Protein AF-A0A2V7H6Z6-F1 (afdb_monomer_lite)

pLDDT: mean 80.1, std 20.91, range [38.94, 98.31]

Secondary structure (DSSP, 8-state):
--------SSSSSSS-------------------TTT-SS--EEEEEEE-SS-EEEEEEE--TTSTTHHHHHHHHHHHHHHHH-

Sequence (84 aa):
MQEGSPSSIVFSEQLAHSHELLLVHLAVAARTDVGRIRKGNEDSLHASANAYRGLFIVADGMGGHAAGEVASEMAVEMVSHELS

Foldseek 3Di:
DDDDDDPDPDDPPDPPPDPVQPFDDDDDDDDDDCDDPDPDALWDWDWDDDRRDIDTDIFGQDPDDPCSNVVNVVVCVVVVVVVD

Radius of gyration: 24.64 Å; chains: 1; bounding box: 67×48×51 Å

Structure (mmCIF, N/CA/C/O backbone):
data_AF-A0A2V7H6Z6-F1
#
_entry.id   AF-A0A2V7H6Z6-F1
#
loop_
_atom_site.group_PDB
_atom_site.id
_atom_site.type_symbol
_atom_site.label_atom_id
_atom_site.label_alt_id
_atom_site.label_comp_id
_atom_site.label_asym_id
_atom_site.label_entity_id
_atom_site.label_seq_id
_atom_site.pdbx_PDB_ins_code
_atom_site.Cartn_x
_atom_site.Cartn_y
_atom_site.Cartn_z
_atom_site.occupancy
_atom_site.B_iso_or_equiv
_atom_site.auth_seq_id
_atom_site.auth_comp_id
_atom_site.auth_asym_id
_atom_site.auth_atom_id
_atom_site.pdbx_PDB_model_num
ATOM 1 N N . MET A 1 1 ? 51.894 -35.782 -35.837 1.00 41.91 1 MET A N 1
ATOM 2 C CA . MET A 1 1 ? 50.718 -35.040 -36.326 1.00 41.91 1 MET A CA 1
ATOM 3 C C . MET A 1 1 ? 49.829 -34.82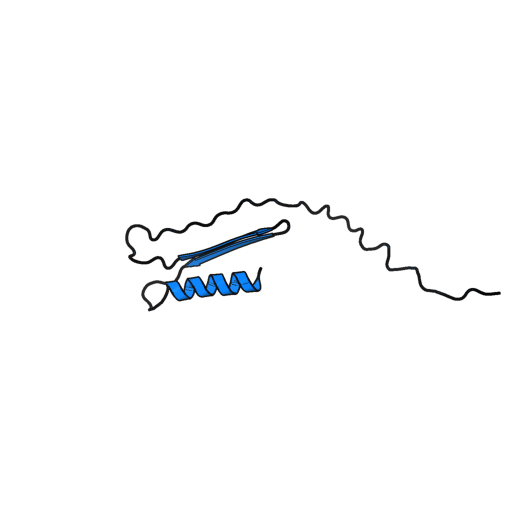5 -35.117 1.00 41.91 1 MET A C 1
ATOM 5 O O . MET A 1 1 ? 49.286 -35.794 -34.606 1.00 41.91 1 MET A O 1
ATOM 9 N N . GLN A 1 2 ? 49.855 -33.617 -34.554 1.00 41.78 2 GLN A N 1
ATOM 10 C CA . GLN A 1 2 ? 48.890 -33.191 -33.541 1.00 41.78 2 GLN A CA 1
ATOM 11 C C . GLN A 1 2 ? 47.589 -32.797 -34.241 1.00 41.78 2 GLN A C 1
ATOM 13 O O . GLN A 1 2 ? 47.643 -32.359 -35.388 1.00 41.78 2 GLN A O 1
ATOM 18 N N . GLU A 1 3 ? 46.481 -32.994 -33.526 1.00 39.94 3 GLU A N 1
ATOM 19 C CA . GLU A 1 3 ? 45.291 -32.130 -33.407 1.00 39.94 3 GLU A CA 1
ATOM 20 C C . GLU A 1 3 ? 44.076 -33.034 -33.161 1.00 39.94 3 GLU A C 1
ATOM 22 O O . GLU A 1 3 ? 43.426 -33.541 -34.073 1.00 39.94 3 GLU A O 1
ATOM 27 N N . GLY A 1 4 ? 43.818 -33.279 -31.878 1.00 44.06 4 GLY A N 1
ATOM 28 C CA . GLY A 1 4 ? 42.527 -33.724 -31.390 1.00 44.06 4 GLY A CA 1
ATOM 29 C C . GLY A 1 4 ? 41.970 -32.635 -30.483 1.00 44.06 4 GLY A C 1
ATOM 30 O O . GLY A 1 4 ? 42.552 -32.375 -29.436 1.00 44.06 4 GLY A O 1
ATOM 31 N N . SER A 1 5 ? 40.845 -32.033 -30.866 1.00 47.41 5 SER A N 1
ATOM 32 C CA . SER A 1 5 ? 39.789 -31.606 -29.939 1.00 47.41 5 SER A CA 1
ATOM 33 C C . SER A 1 5 ? 38.484 -31.351 -30.717 1.00 47.41 5 SER A C 1
ATOM 35 O O . SER A 1 5 ? 38.496 -30.603 -31.694 1.00 47.41 5 SER A O 1
ATOM 37 N N . PRO A 1 6 ? 37.348 -31.965 -30.338 1.00 49.75 6 PRO A N 1
ATOM 38 C CA . PRO A 1 6 ? 36.030 -31.578 -30.816 1.00 49.75 6 PRO A CA 1
ATOM 39 C C . PRO A 1 6 ? 35.344 -30.755 -29.719 1.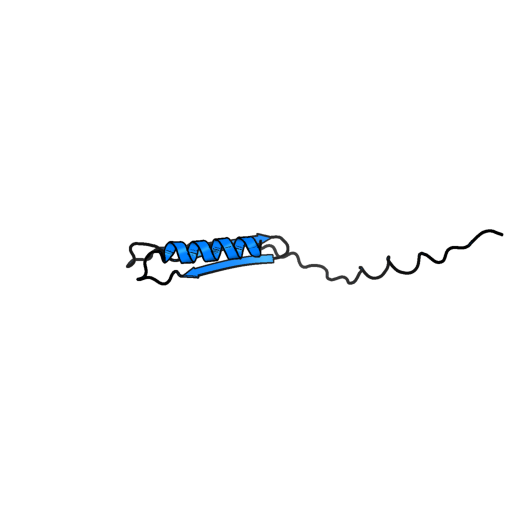00 49.75 6 PRO A C 1
ATOM 41 O O . PRO A 1 6 ? 34.582 -31.300 -28.925 1.00 49.75 6 PRO A O 1
ATOM 44 N N . SER A 1 7 ? 35.642 -29.459 -29.603 1.00 47.59 7 SER A N 1
ATOM 45 C CA . SER A 1 7 ? 35.035 -28.657 -28.526 1.00 47.59 7 SER A CA 1
ATOM 46 C C . SER A 1 7 ? 35.009 -27.150 -28.789 1.00 47.59 7 SER A C 1
ATOM 48 O O . SER A 1 7 ? 35.562 -26.374 -28.016 1.00 47.59 7 SER A O 1
ATOM 50 N N . SER A 1 8 ? 34.337 -26.710 -29.857 1.00 41.66 8 SER A N 1
ATOM 51 C CA . SER A 1 8 ? 34.029 -25.271 -30.023 1.00 41.66 8 SER A CA 1
ATOM 52 C C . SER A 1 8 ? 32.775 -24.923 -30.839 1.00 41.66 8 SER A C 1
ATOM 54 O O . SER A 1 8 ? 32.394 -23.759 -30.891 1.00 41.66 8 SER A O 1
ATOM 56 N N . ILE A 1 9 ? 32.071 -25.906 -31.402 1.00 46.81 9 ILE A N 1
ATOM 57 C CA . ILE A 1 9 ? 30.736 -25.743 -32.003 1.00 46.81 9 ILE A CA 1
ATOM 58 C C . ILE A 1 9 ? 29.796 -26.408 -30.991 1.00 46.81 9 ILE A C 1
ATOM 60 O O . ILE A 1 9 ? 29.817 -27.625 -30.880 1.00 46.81 9 ILE A O 1
ATOM 64 N N . VAL A 1 10 ? 29.156 -25.738 -30.031 1.00 44.66 10 VAL A N 1
ATOM 65 C CA . VAL A 1 10 ? 27.991 -24.853 -30.162 1.00 44.66 10 VAL A CA 1
ATOM 66 C C . VAL A 1 10 ? 27.759 -24.191 -28.793 1.00 44.66 10 VAL A C 1
ATOM 68 O O . VAL A 1 10 ? 27.120 -24.785 -27.937 1.00 44.66 10 VAL A O 1
ATOM 71 N N . PHE A 1 11 ? 28.268 -22.988 -28.533 1.00 38.94 11 PHE A N 1
ATOM 72 C CA . PHE A 1 11 ? 27.770 -22.174 -27.403 1.00 38.94 11 PHE A CA 1
ATOM 73 C C . PHE A 1 11 ? 27.927 -20.667 -27.642 1.00 38.94 11 PHE A C 1
ATOM 75 O O . PHE A 1 11 ? 27.936 -19.873 -26.706 1.00 38.94 11 PHE A O 1
ATOM 82 N N . SER A 1 12 ? 28.059 -20.264 -28.909 1.00 47.06 12 SER A N 1
ATOM 83 C CA . SER A 1 12 ? 28.387 -18.880 -29.271 1.00 47.06 12 SER A CA 1
ATOM 84 C C . SER A 1 12 ? 27.394 -18.234 -30.242 1.00 47.06 12 SER A C 1
ATOM 86 O O . SER A 1 12 ? 27.500 -17.038 -30.469 1.00 47.06 12 SER A O 1
ATOM 88 N N . GLU A 1 13 ? 26.403 -18.966 -30.772 1.00 49.06 13 GLU A N 1
ATOM 89 C CA . GLU A 1 13 ? 25.509 -18.440 -31.826 1.00 49.06 13 GLU A CA 1
ATOM 90 C C . GLU A 1 13 ? 24.007 -18.375 -31.474 1.00 49.06 13 GLU A C 1
ATOM 92 O O . GLU A 1 13 ? 23.233 -17.877 -32.283 1.00 49.06 13 GLU A O 1
ATOM 97 N N . GLN A 1 14 ? 23.548 -18.786 -30.279 1.00 48.28 14 GLN A N 1
ATOM 98 C CA . GLN A 1 14 ? 22.095 -18.801 -29.978 1.00 48.28 14 GLN A CA 1
ATOM 99 C C . GLN A 1 14 ? 21.561 -17.588 -29.174 1.00 48.28 14 GLN A C 1
ATOM 101 O O . GLN A 1 14 ? 20.348 -17.395 -29.104 1.00 48.28 14 GLN A O 1
ATOM 106 N N . LEU A 1 15 ? 22.399 -16.722 -28.591 1.00 50.25 15 LEU A N 1
ATOM 107 C CA . LEU A 1 15 ? 21.924 -15.584 -27.769 1.00 50.25 15 LEU A CA 1
ATOM 108 C C . LEU A 1 15 ? 21.796 -14.255 -28.538 1.00 50.25 15 LEU A C 1
ATOM 110 O O . LEU A 1 15 ? 21.819 -13.184 -27.943 1.00 50.25 15 LEU A O 1
ATOM 114 N N . ALA A 1 16 ? 21.617 -14.325 -29.858 1.00 44.12 16 ALA A N 1
ATOM 115 C CA . ALA A 1 16 ? 21.233 -13.197 -30.709 1.00 44.12 16 ALA A CA 1
ATOM 116 C C . ALA A 1 16 ? 19.769 -13.312 -31.182 1.00 44.12 16 ALA A C 1
ATOM 118 O O . ALA A 1 16 ? 19.433 -12.928 -32.300 1.00 44.12 16 ALA A O 1
ATOM 119 N N . HIS A 1 17 ? 18.877 -13.850 -30.340 1.00 41.19 17 HIS A N 1
ATOM 120 C CA . HIS A 1 17 ? 17.437 -13.647 -30.521 1.00 41.19 17 HIS A CA 1
ATOM 121 C C . HIS A 1 17 ? 17.096 -12.237 -30.036 1.00 41.19 17 HIS A C 1
ATOM 123 O O . HIS A 1 17 ? 16.706 -12.006 -28.893 1.00 41.19 17 HIS A O 1
ATOM 129 N N . SER A 1 18 ? 17.355 -11.294 -30.936 1.00 46.22 18 SER A N 1
ATOM 130 C CA . SER A 1 18 ? 17.182 -9.856 -30.810 1.00 46.22 18 SER A CA 1
ATOM 131 C C . SER A 1 18 ? 15.726 -9.490 -30.532 1.00 46.22 18 SER A C 1
ATOM 133 O O . SER A 1 18 ? 14.953 -9.207 -31.442 1.00 46.22 18 SER A O 1
ATOM 135 N N . HIS A 1 19 ? 15.354 -9.451 -29.258 1.00 53.88 19 HIS A N 1
ATOM 136 C CA . HIS A 1 19 ? 14.350 -8.503 -28.809 1.00 53.88 19 HIS A CA 1
ATOM 137 C C . HIS A 1 19 ? 15.115 -7.242 -28.428 1.00 53.88 19 HIS A C 1
ATOM 139 O O . HIS A 1 19 ? 15.796 -7.206 -27.406 1.00 53.88 19 HIS A O 1
ATOM 145 N N . GLU A 1 20 ? 15.057 -6.227 -29.285 1.00 59.66 20 GLU A N 1
ATOM 146 C CA . GLU A 1 20 ? 15.412 -4.865 -28.904 1.00 59.66 20 GLU A CA 1
ATOM 147 C C . GLU A 1 20 ? 14.470 -4.492 -27.753 1.00 59.66 20 GLU A C 1
ATOM 149 O O . GLU A 1 20 ? 13.288 -4.217 -27.957 1.00 59.66 20 GLU A O 1
ATOM 154 N N . LEU A 1 21 ? 14.945 -4.671 -26.516 1.00 63.16 21 LEU A N 1
ATOM 155 C CA . LEU A 1 21 ? 14.132 -4.459 -25.329 1.00 63.16 21 LEU A CA 1
ATOM 156 C C . LEU A 1 21 ? 13.762 -2.984 -25.294 1.00 63.16 21 LEU A C 1
ATOM 158 O O . LEU A 1 21 ? 14.608 -2.121 -25.058 1.00 63.16 21 LEU A O 1
ATOM 162 N N . LEU A 1 22 ? 12.486 -2.703 -25.542 1.00 69.00 22 LEU A N 1
ATOM 163 C CA . LEU A 1 22 ? 11.935 -1.376 -25.367 1.00 69.00 22 LEU A CA 1
ATOM 164 C C . LEU A 1 22 ? 11.996 -1.052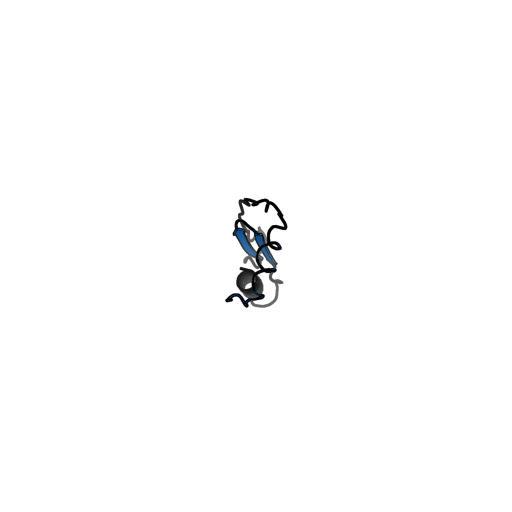 -23.870 1.00 69.00 22 LEU A C 1
ATOM 166 O O . LEU A 1 22 ? 11.161 -1.500 -23.087 1.00 69.00 22 LEU A O 1
ATOM 170 N N . LEU A 1 23 ? 13.027 -0.315 -23.467 1.00 74.56 23 LEU A N 1
ATOM 171 C CA . LEU A 1 23 ? 13.142 0.249 -22.130 1.00 74.56 23 LEU A CA 1
ATOM 172 C C . LEU A 1 23 ? 11.985 1.225 -21.920 1.00 74.56 23 LEU A C 1
ATOM 174 O O . LEU A 1 23 ? 11.894 2.254 -22.593 1.00 74.56 23 LEU A O 1
ATOM 178 N N . VAL A 1 24 ? 11.089 0.896 -20.992 1.00 79.69 24 VAL A N 1
ATOM 179 C CA . VAL A 1 24 ? 9.952 1.750 -20.648 1.00 79.69 24 VAL A CA 1
ATOM 180 C C . VAL A 1 24 ? 10.332 2.581 -19.432 1.00 79.69 24 VAL A C 1
ATOM 182 O O . VAL A 1 24 ? 10.600 2.049 -18.358 1.00 79.69 24 VAL A O 1
ATOM 185 N N . HIS A 1 25 ? 10.331 3.904 -19.589 1.00 87.56 25 HIS A N 1
ATOM 186 C CA . HIS A 1 25 ? 10.469 4.817 -18.460 1.00 87.56 25 HIS A CA 1
ATOM 187 C C . HIS A 1 25 ? 9.078 5.135 -17.903 1.00 87.56 25 HIS A C 1
ATOM 189 O O . HIS A 1 25 ? 8.300 5.856 -18.526 1.00 87.56 25 HIS A O 1
ATOM 195 N N . LEU A 1 26 ? 8.766 4.597 -16.723 1.00 92.19 26 LEU A N 1
ATOM 196 C CA . LEU A 1 26 ? 7.537 4.906 -15.992 1.00 92.19 26 LEU A CA 1
ATOM 197 C C . LEU A 1 26 ? 7.829 5.922 -14.885 1.00 92.19 26 LEU A C 1
ATOM 199 O O . LEU A 1 26 ? 8.571 5.633 -13.949 1.00 92.19 26 LEU A O 1
ATOM 203 N N . ALA A 1 27 ? 7.213 7.101 -14.974 1.00 94.44 27 ALA A N 1
ATOM 204 C CA . ALA A 1 27 ? 7.120 8.026 -13.850 1.00 94.44 27 ALA A CA 1
ATOM 205 C C . ALA A 1 27 ? 5.904 7.633 -13.002 1.00 94.44 27 ALA A C 1
ATOM 207 O O . ALA A 1 27 ? 4.781 7.608 -13.507 1.00 94.44 27 ALA A O 1
ATOM 208 N N . VAL A 1 28 ? 6.129 7.297 -11.732 1.00 95.25 28 VAL A N 1
ATOM 209 C CA . VAL A 1 28 ? 5.104 6.712 -10.858 1.00 95.25 28 VAL A CA 1
ATOM 210 C C . VAL A 1 28 ? 4.946 7.514 -9.573 1.00 95.25 28 VAL A C 1
ATOM 212 O O . VAL A 1 28 ? 5.907 8.083 -9.060 1.00 95.25 28 VAL A O 1
ATOM 215 N N . ALA A 1 29 ? 3.722 7.558 -9.053 1.00 96.12 29 ALA A N 1
ATOM 216 C CA . ALA A 1 29 ? 3.394 8.162 -7.769 1.00 96.12 29 ALA A CA 1
ATOM 217 C C . ALA A 1 29 ? 2.205 7.421 -7.147 1.00 96.12 29 ALA A C 1
ATOM 219 O O . ALA A 1 29 ? 1.326 6.945 -7.864 1.00 96.12 29 ALA A O 1
ATOM 220 N N . ALA A 1 30 ? 2.166 7.359 -5.818 1.00 96.50 30 ALA A N 1
ATOM 221 C CA . ALA A 1 30 ? 1.055 6.808 -5.052 1.00 96.50 30 ALA A CA 1
ATOM 222 C C . ALA A 1 30 ? 0.568 7.850 -4.040 1.00 96.50 30 ALA A C 1
ATOM 224 O O . ALA A 1 30 ? 1.367 8.569 -3.438 1.00 96.50 30 ALA A O 1
ATOM 225 N N . ARG A 1 31 ? -0.751 7.952 -3.871 1.00 97.81 31 ARG A N 1
ATOM 226 C CA . ARG A 1 31 ? -1.384 8.846 -2.899 1.00 97.81 31 ARG A CA 1
ATOM 227 C C . ARG A 1 31 ? -2.707 8.243 -2.448 1.00 97.81 31 ARG A C 1
ATOM 229 O O . ARG A 1 31 ? -3.495 7.828 -3.290 1.00 97.81 31 ARG A O 1
ATOM 236 N N . THR A 1 32 ? -2.949 8.253 -1.143 1.00 97.50 32 THR A N 1
ATOM 237 C CA . THR A 1 32 ? -4.219 7.849 -0.527 1.00 97.50 32 THR A CA 1
ATOM 238 C C . THR A 1 32 ? -4.781 8.990 0.329 1.00 97.50 32 THR A C 1
ATOM 240 O O . THR A 1 32 ? -4.054 9.928 0.671 1.00 97.50 32 THR A O 1
ATOM 243 N N . ASP A 1 33 ? -6.077 8.940 0.628 1.00 97.00 33 ASP A N 1
ATOM 244 C CA . ASP A 1 33 ? -6.803 9.914 1.442 1.00 97.00 33 ASP A CA 1
ATOM 245 C C . ASP A 1 33 ? -7.863 9.189 2.281 1.00 97.00 33 ASP A C 1
ATOM 247 O O . ASP A 1 33 ? -8.554 8.306 1.784 1.00 97.00 33 ASP A O 1
ATOM 251 N N . VAL A 1 34 ? -8.022 9.585 3.546 1.00 95.50 34 VAL A N 1
ATOM 252 C CA . VAL A 1 34 ? -9.011 8.987 4.465 1.00 95.50 34 VAL A CA 1
ATOM 253 C C . VAL A 1 34 ? -10.467 9.264 4.051 1.00 95.50 34 VAL A C 1
ATOM 255 O O . VAL A 1 34 ? -11.404 8.571 4.459 1.00 95.50 34 VAL A O 1
ATOM 258 N N . GLY A 1 35 ? -10.685 10.290 3.231 1.00 95.62 35 GLY A N 1
ATOM 259 C CA . GLY A 1 35 ? -11.998 10.776 2.859 1.00 95.62 35 GLY A CA 1
ATOM 260 C C . GLY A 1 35 ? -12.670 11.572 3.980 1.00 95.62 35 GLY A C 1
ATOM 261 O O . GLY A 1 35 ? -12.059 12.016 4.946 1.00 95.62 35 GLY A O 1
ATOM 262 N N . ARG A 1 36 ? -13.979 11.804 3.838 1.00 96.56 36 ARG A N 1
ATOM 263 C CA . ARG A 1 36 ? -14.733 12.721 4.721 1.00 96.56 36 ARG A CA 1
ATOM 264 C C . ARG A 1 36 ? -15.466 12.039 5.878 1.00 96.56 36 ARG A C 1
ATOM 266 O O . ARG A 1 36 ? -15.938 12.730 6.774 1.00 96.56 36 ARG A O 1
ATOM 273 N N . ILE A 1 37 ? -15.644 10.719 5.810 1.00 94.19 37 ILE A N 1
ATOM 274 C CA . ILE A 1 37 ? -16.548 9.963 6.697 1.00 94.19 37 ILE A CA 1
ATOM 275 C C . ILE A 1 37 ? -15.768 9.106 7.697 1.00 94.19 37 ILE A C 1
ATOM 277 O O . ILE A 1 37 ? -16.153 9.016 8.863 1.00 94.19 37 ILE A O 1
ATOM 281 N N . ARG A 1 38 ? -14.690 8.453 7.246 1.00 88.88 38 ARG A N 1
ATOM 282 C CA . ARG A 1 38 ? -13.891 7.562 8.091 1.00 88.88 38 ARG A CA 1
ATOM 283 C C . ARG A 1 38 ? -12.953 8.371 8.988 1.00 88.88 38 ARG A C 1
ATOM 285 O O . ARG A 1 38 ? -12.555 9.480 8.651 1.00 88.88 38 ARG A O 1
ATOM 292 N N . LYS A 1 39 ? -12.617 7.804 10.150 1.00 88.75 39 LYS A N 1
ATOM 293 C CA . LYS A 1 39 ? -11.626 8.375 11.082 1.00 88.75 39 LYS A CA 1
ATOM 294 C C . LYS A 1 39 ? -10.200 7.905 10.797 1.00 88.75 39 LYS A C 1
ATOM 296 O O . LYS A 1 39 ? -9.262 8.584 11.194 1.00 88.75 39 LYS A O 1
ATOM 301 N N . GLY A 1 40 ? -10.063 6.748 10.159 1.00 90.62 40 GLY A N 1
ATOM 302 C CA . GLY A 1 40 ? -8.794 6.120 9.814 1.00 90.62 40 GLY A CA 1
ATOM 303 C C . GLY A 1 40 ? -8.812 5.670 8.362 1.00 90.62 40 GLY A C 1
ATOM 304 O O . GLY A 1 40 ? -9.888 5.481 7.783 1.00 90.62 40 GLY A O 1
ATOM 305 N N . ASN A 1 41 ? -7.621 5.561 7.787 1.00 93.88 41 ASN A N 1
ATOM 306 C CA . ASN A 1 41 ? -7.432 5.084 6.432 1.00 93.88 41 ASN A CA 1
ATOM 307 C C . ASN A 1 41 ? -6.982 3.625 6.484 1.00 93.88 41 ASN A C 1
ATOM 309 O O . ASN A 1 41 ? -5.932 3.336 7.044 1.00 93.88 41 ASN A O 1
ATOM 313 N N . GLU A 1 42 ? -7.788 2.733 5.922 1.00 95.62 42 GLU A N 1
ATOM 314 C CA . GLU A 1 42 ? -7.478 1.304 5.838 1.00 95.62 42 GLU A CA 1
ATOM 315 C C . GLU A 1 42 ? -6.911 0.939 4.455 1.00 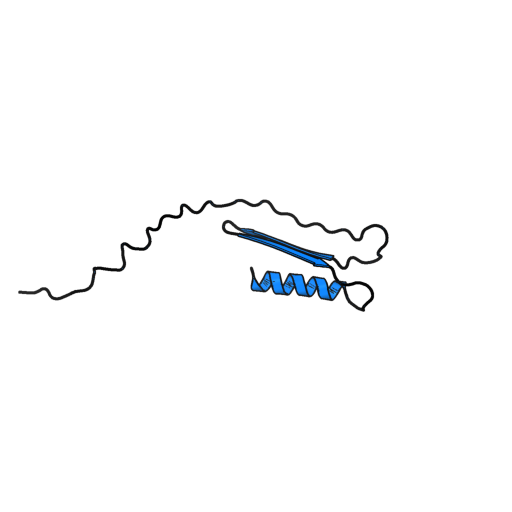95.62 42 GLU A C 1
ATOM 317 O O . GLU A 1 42 ? -6.641 -0.231 4.198 1.00 95.62 42 GLU A O 1
ATOM 322 N N . ASP A 1 43 ? -6.671 1.931 3.589 1.00 96.12 43 ASP A N 1
ATOM 323 C CA . ASP A 1 43 ? -6.051 1.749 2.279 1.00 96.12 43 ASP A CA 1
ATOM 324 C C . ASP A 1 43 ? -4.521 1.843 2.381 1.00 96.12 43 ASP A C 1
ATOM 326 O O . ASP A 1 43 ? -3.979 2.844 2.861 1.00 96.12 43 ASP A O 1
ATOM 330 N N . SER A 1 44 ? -3.819 0.857 1.821 1.00 97.69 44 SER A N 1
ATOM 331 C CA . SER A 1 44 ? -2.357 0.846 1.674 1.00 97.69 44 SER A CA 1
ATOM 332 C C . SER A 1 44 ? -1.956 0.751 0.201 1.00 97.69 44 SER A C 1
ATOM 334 O O . SER A 1 44 ? -2.607 0.071 -0.596 1.00 97.69 44 SER A O 1
ATOM 336 N N . LEU A 1 45 ? -0.877 1.443 -0.180 1.00 98.31 45 LEU A N 1
ATOM 337 C CA . LEU A 1 45 ? -0.427 1.571 -1.571 1.00 98.31 45 LEU A CA 1
ATOM 338 C C . LEU A 1 45 ? 1.078 1.312 -1.698 1.00 98.31 45 LEU A C 1
ATOM 340 O O . LEU A 1 45 ? 1.849 1.754 -0.851 1.00 98.31 45 LEU A O 1
ATOM 344 N N . HIS A 1 46 ? 1.508 0.723 -2.816 1.00 97.94 46 HIS A N 1
ATOM 345 C CA . HIS A 1 46 ? 2.915 0.697 -3.239 1.00 97.94 46 HIS A CA 1
ATOM 346 C C . HIS A 1 46 ? 3.029 0.983 -4.731 1.00 97.94 46 HIS A C 1
ATOM 348 O O . HIS A 1 46 ? 2.235 0.487 -5.531 1.00 97.94 46 HIS A O 1
ATOM 354 N N . ALA A 1 47 ? 4.021 1.784 -5.107 1.00 97.19 47 ALA A N 1
ATOM 355 C CA . ALA A 1 47 ? 4.335 2.070 -6.497 1.00 97.19 47 ALA A CA 1
ATOM 356 C C . ALA A 1 47 ? 5.850 2.148 -6.666 1.00 97.19 47 ALA A C 1
ATOM 358 O O . ALA A 1 47 ? 6.502 3.038 -6.122 1.00 97.19 47 ALA A O 1
ATOM 359 N N . SER A 1 48 ? 6.404 1.234 -7.453 1.00 95.12 48 SER A N 1
ATOM 360 C CA . SER A 1 48 ? 7.798 1.272 -7.874 1.00 95.12 48 SER A CA 1
ATOM 361 C C . SER A 1 48 ? 7.902 0.982 -9.365 1.00 95.12 48 SER A C 1
ATOM 363 O O . SER A 1 48 ? 7.079 0.282 -9.952 1.00 95.12 48 SER A O 1
ATOM 365 N N . ALA A 1 49 ? 8.917 1.547 -10.004 1.00 93.88 49 ALA A N 1
ATOM 366 C CA . ALA A 1 49 ? 9.230 1.247 -11.388 1.00 93.88 49 ALA A CA 1
ATOM 367 C C . ALA A 1 49 ? 10.737 1.196 -11.588 1.00 93.88 49 ALA A C 1
ATOM 369 O O . ALA A 1 49 ? 11.492 1.947 -10.972 1.00 93.88 49 ALA A O 1
ATOM 370 N N . ASN A 1 50 ? 11.159 0.303 -12.472 1.00 90.12 50 ASN A N 1
ATOM 371 C CA . ASN A 1 50 ? 12.508 0.243 -12.997 1.00 90.12 50 ASN A CA 1
ATOM 372 C C . ASN A 1 50 ? 12.460 0.184 -14.532 1.00 90.12 50 ASN A C 1
ATOM 374 O O . ASN A 1 50 ? 11.397 0.222 -15.146 1.00 90.12 50 ASN A O 1
ATOM 378 N N . ALA A 1 51 ? 13.637 0.082 -15.140 1.00 87.94 51 ALA A N 1
ATOM 379 C CA . ALA A 1 51 ? 13.837 0.008 -16.586 1.00 87.94 51 ALA A CA 1
ATOM 380 C C . ALA A 1 51 ? 13.057 -1.120 -17.300 1.00 87.94 51 ALA A C 1
ATOM 382 O O . ALA A 1 51 ? 12.810 -1.038 -18.503 1.00 87.94 51 ALA A O 1
ATOM 383 N N . TYR A 1 52 ? 12.706 -2.178 -16.571 1.00 86.38 52 TYR A N 1
ATOM 384 C CA . TYR A 1 52 ? 12.195 -3.433 -17.116 1.00 86.38 52 TYR A CA 1
ATOM 385 C C . TYR A 1 52 ? 10.756 -3.742 -16.674 1.00 86.38 52 TYR A C 1
ATOM 387 O O . TYR A 1 52 ? 10.064 -4.492 -17.360 1.00 86.38 52 TYR A O 1
ATOM 395 N N . ARG A 1 53 ? 10.292 -3.196 -15.538 1.00 88.88 53 ARG A N 1
ATOM 396 C CA . ARG A 1 53 ? 8.946 -3.423 -14.984 1.00 88.88 53 ARG A CA 1
ATOM 397 C C . ARG A 1 53 ? 8.478 -2.299 -14.057 1.00 88.88 53 ARG A C 1
ATOM 399 O O . ARG A 1 53 ? 9.284 -1.621 -13.423 1.00 88.88 53 ARG A O 1
ATOM 406 N N . GLY A 1 54 ? 7.159 -2.172 -13.919 1.00 93.25 54 GLY A N 1
ATOM 407 C CA . GLY A 1 54 ? 6.501 -1.429 -12.841 1.00 93.25 54 GLY A CA 1
ATOM 408 C C . GLY A 1 54 ? 5.736 -2.377 -11.916 1.00 93.25 54 GLY A C 1
ATOM 409 O O . GLY A 1 54 ? 5.143 -3.343 -12.395 1.00 93.25 54 GLY A O 1
ATOM 410 N N . LEU A 1 55 ? 5.749 -2.102 -10.613 1.00 95.44 55 LEU A N 1
ATOM 411 C CA . LEU A 1 55 ? 4.969 -2.801 -9.595 1.00 95.44 55 LEU A CA 1
ATOM 412 C C . LEU A 1 55 ? 4.041 -1.801 -8.901 1.00 95.44 55 LEU A C 1
ATOM 414 O O . LEU A 1 55 ? 4.495 -0.820 -8.312 1.00 95.44 55 LEU A O 1
ATOM 418 N N . PHE A 1 56 ? 2.740 -2.072 -8.971 1.00 97.31 56 PHE A N 1
ATOM 419 C CA . PHE A 1 56 ? 1.685 -1.223 -8.428 1.00 97.31 56 PHE A CA 1
ATOM 420 C C . PHE A 1 56 ? 0.743 -2.073 -7.587 1.00 97.31 56 PHE A C 1
ATOM 422 O O . PHE A 1 56 ? 0.228 -3.079 -8.074 1.00 97.31 56 PHE A O 1
ATOM 429 N N . ILE A 1 57 ? 0.527 -1.677 -6.338 1.00 98.06 57 ILE A N 1
ATOM 430 C CA . ILE A 1 57 ? -0.274 -2.429 -5.372 1.00 98.06 57 ILE A CA 1
ATOM 431 C C . ILE A 1 57 ? -1.238 -1.465 -4.686 1.00 98.06 57 ILE A C 1
ATOM 433 O O . ILE A 1 57 ? -0.847 -0.366 -4.289 1.00 98.06 57 ILE A O 1
ATOM 437 N N . VAL A 1 58 ? -2.488 -1.900 -4.544 1.00 97.69 58 VAL A N 1
ATOM 438 C CA . VAL A 1 58 ? -3.529 -1.249 -3.743 1.00 97.69 58 VAL A CA 1
ATOM 439 C C . VAL A 1 58 ? -4.184 -2.327 -2.891 1.00 97.69 58 VAL A C 1
ATOM 441 O O . VAL A 1 58 ? -4.606 -3.351 -3.429 1.00 97.69 58 VAL A O 1
ATOM 444 N N . ALA A 1 59 ? -4.264 -2.103 -1.584 1.00 96.81 59 ALA A N 1
ATOM 445 C CA . ALA A 1 59 ? -4.939 -2.986 -0.642 1.00 96.81 59 ALA A CA 1
ATOM 446 C C . ALA A 1 59 ? -5.947 -2.182 0.188 1.00 96.81 59 ALA A C 1
ATOM 448 O O . ALA A 1 59 ? -5.568 -1.179 0.785 1.00 96.81 59 ALA A O 1
ATOM 449 N N . ASP A 1 60 ? -7.203 -2.632 0.220 1.00 94.19 60 ASP A N 1
ATOM 450 C CA . ASP A 1 60 ? -8.295 -2.079 1.040 1.00 94.19 60 ASP A CA 1
ATOM 451 C C . ASP A 1 60 ? -8.503 -3.005 2.247 1.00 94.19 60 ASP A C 1
ATOM 453 O O . ASP A 1 60 ? -8.826 -4.191 2.098 1.00 94.19 60 ASP A O 1
ATOM 457 N N . GLY A 1 61 ? -8.240 -2.489 3.445 1.00 92.75 61 GLY A N 1
ATOM 458 C CA . GLY A 1 61 ? -8.504 -3.190 4.691 1.00 92.75 61 GLY A CA 1
ATOM 459 C C . GLY A 1 61 ? -10.002 -3.215 4.979 1.00 92.75 61 GLY A C 1
ATOM 460 O O . GLY A 1 61 ? -10.630 -2.176 5.143 1.00 92.75 61 GLY A O 1
ATOM 461 N N . MET A 1 62 ? -10.592 -4.408 5.095 1.00 82.62 62 MET A N 1
ATOM 462 C CA . MET A 1 62 ? -12.030 -4.536 5.355 1.00 82.62 62 MET A CA 1
ATOM 463 C C . MET A 1 62 ? -12.411 -3.966 6.734 1.00 82.62 62 MET A C 1
ATOM 465 O O . MET A 1 62 ? -12.238 -4.622 7.764 1.00 82.62 62 MET A O 1
ATOM 469 N N . GLY A 1 63 ? -12.964 -2.753 6.744 1.00 68.94 63 GLY A N 1
ATOM 470 C CA . GLY A 1 63 ? -13.369 -2.051 7.960 1.00 68.94 63 GLY A CA 1
ATOM 471 C C . GLY A 1 63 ? -14.432 -2.758 8.801 1.00 68.94 63 GLY A C 1
ATOM 472 O O . GLY A 1 63 ? -15.302 -3.477 8.307 1.00 68.94 63 GLY A O 1
ATOM 473 N N . GLY A 1 64 ? -14.381 -2.520 10.114 1.00 64.44 64 GLY A N 1
ATOM 474 C CA . GLY A 1 64 ? -15.331 -3.062 11.097 1.00 64.44 64 GLY A CA 1
ATOM 475 C C . GLY A 1 64 ? -14.822 -4.267 11.895 1.00 64.44 64 GLY A C 1
ATOM 476 O O . GLY A 1 64 ? -15.467 -4.655 12.867 1.00 64.44 64 GLY A O 1
ATOM 477 N N . HIS A 1 65 ? -13.658 -4.817 11.542 1.00 60.28 65 HIS A N 1
ATOM 478 C CA . HIS A 1 65 ? -12.878 -5.718 12.397 1.00 60.28 65 HIS A CA 1
ATOM 479 C C . HIS A 1 65 ? -11.666 -4.963 12.960 1.00 60.28 65 HIS A C 1
ATOM 481 O O . HIS A 1 65 ? -11.205 -3.991 12.364 1.00 60.28 65 HIS A O 1
ATOM 487 N N . ALA A 1 66 ? -11.159 -5.364 14.130 1.00 63.22 66 ALA A N 1
ATOM 488 C CA . ALA A 1 66 ? -9.946 -4.758 14.672 1.00 63.22 66 ALA A CA 1
ATOM 489 C C . ALA A 1 66 ? -8.786 -4.945 13.672 1.00 63.22 66 ALA A C 1
ATOM 491 O O . ALA A 1 66 ? -8.519 -6.075 13.271 1.00 63.22 66 ALA A O 1
ATOM 492 N N . ALA A 1 67 ? -8.109 -3.845 13.319 1.00 82.94 67 ALA A N 1
ATOM 493 C CA . ALA A 1 67 ? -6.865 -3.806 12.541 1.00 82.94 67 ALA A CA 1
ATOM 494 C C . ALA A 1 67 ? -6.959 -3.977 11.002 1.00 82.94 67 ALA A C 1
ATOM 496 O O . ALA A 1 67 ? -6.050 -4.547 10.398 1.00 82.94 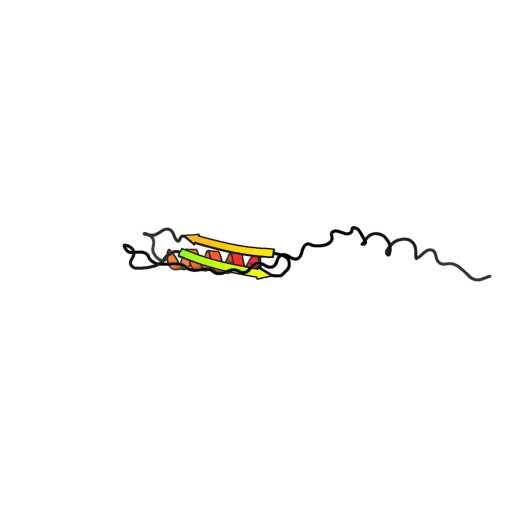67 ALA A O 1
ATOM 497 N N . GLY A 1 68 ? -7.996 -3.433 10.347 1.00 90.12 68 GLY A N 1
ATOM 4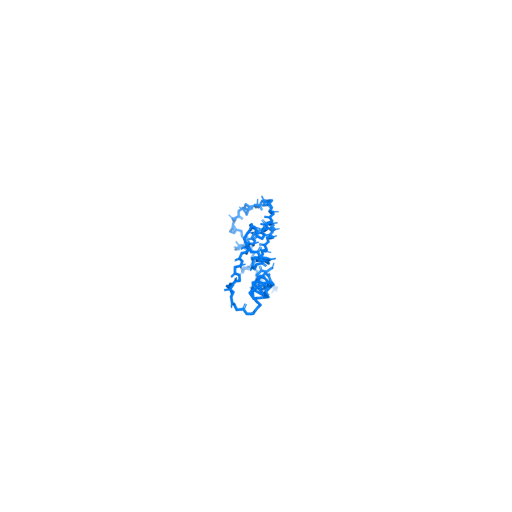98 C CA . GLY A 1 68 ? -8.054 -3.348 8.874 1.00 90.12 68 GLY A CA 1
ATOM 499 C C . GLY A 1 68 ? -6.842 -2.632 8.256 1.00 90.12 68 GLY A C 1
ATOM 500 O O . GLY A 1 68 ? -6.290 -3.106 7.266 1.00 90.12 68 GLY A O 1
ATOM 501 N N . GLU A 1 69 ? -6.364 -1.568 8.907 1.00 92.00 69 GLU A N 1
ATOM 502 C CA . GLU A 1 69 ? -5.133 -0.844 8.542 1.00 92.00 69 GLU A CA 1
ATOM 503 C C . GLU A 1 69 ? -3.884 -1.745 8.541 1.00 92.00 69 GLU A C 1
ATOM 505 O O . GLU A 1 69 ? -3.101 -1.720 7.597 1.00 92.00 69 GLU A O 1
ATOM 510 N N . VAL A 1 70 ? -3.743 -2.620 9.542 1.00 93.62 70 VAL A N 1
ATOM 511 C CA . VAL A 1 70 ? -2.606 -3.549 9.645 1.00 93.62 70 VAL A CA 1
ATOM 512 C C . VAL A 1 70 ? -2.691 -4.618 8.559 1.00 93.62 70 VAL A C 1
ATOM 514 O O . VAL A 1 70 ? -1.684 -4.998 7.969 1.00 93.62 70 VAL A O 1
ATOM 517 N N . ALA A 1 71 ? -3.896 -5.114 8.270 1.00 93.88 71 ALA A N 1
ATOM 518 C CA . ALA A 1 71 ? -4.088 -6.124 7.237 1.00 93.88 71 ALA A CA 1
ATOM 519 C C . ALA A 1 71 ? -3.698 -5.607 5.843 1.00 93.88 71 ALA A C 1
ATOM 521 O O . ALA A 1 71 ? -3.037 -6.330 5.092 1.00 93.88 71 ALA A O 1
ATOM 522 N N . SER A 1 72 ? -4.080 -4.373 5.496 1.00 96.06 72 SER A N 1
ATOM 523 C CA . SER A 1 72 ? -3.723 -3.785 4.202 1.00 96.06 72 SER A CA 1
ATOM 524 C C . SER A 1 72 ? -2.236 -3.440 4.110 1.00 96.06 72 SER A C 1
ATOM 526 O O . SER A 1 72 ? -1.631 -3.681 3.063 1.00 96.06 72 SER A O 1
ATOM 528 N N . GLU A 1 73 ? -1.625 -2.968 5.201 1.00 96.44 73 GLU A N 1
ATOM 529 C CA . GLU A 1 73 ? -0.183 -2.711 5.285 1.00 96.44 73 GLU A CA 1
ATOM 530 C C . GLU A 1 73 ? 0.626 -3.995 5.051 1.00 96.44 73 GLU A C 1
ATOM 532 O O . GLU A 1 73 ? 1.454 -4.044 4.140 1.00 96.44 73 GLU A O 1
ATOM 537 N N . MET A 1 74 ? 0.318 -5.073 5.784 1.00 96.81 74 MET A N 1
ATOM 538 C CA . MET A 1 74 ? 0.997 -6.366 5.625 1.00 96.81 74 MET A CA 1
ATOM 539 C C . MET A 1 74 ? 0.860 -6.931 4.207 1.00 96.81 74 MET A C 1
ATOM 541 O O . MET A 1 74 ? 1.790 -7.552 3.690 1.00 96.81 74 MET A O 1
ATOM 545 N N . ALA A 1 75 ? -0.301 -6.749 3.569 1.00 96.75 75 ALA A N 1
ATOM 546 C CA . ALA A 1 75 ? -0.516 -7.212 2.202 1.00 96.75 75 ALA A CA 1
ATOM 547 C C . ALA A 1 75 ? 0.414 -6.490 1.215 1.00 96.75 75 ALA A C 1
ATOM 549 O O . ALA A 1 75 ? 1.030 -7.132 0.364 1.00 96.75 75 ALA A O 1
ATOM 550 N N . VAL A 1 76 ? 0.547 -5.168 1.346 1.00 98.06 76 VAL A N 1
ATOM 551 C CA . VAL A 1 76 ? 1.453 -4.372 0.513 1.00 98.06 76 VAL A CA 1
ATOM 552 C C . VAL A 1 76 ? 2.912 -4.723 0.789 1.00 98.06 76 VAL A C 1
ATOM 554 O O . VAL A 1 76 ? 3.671 -4.933 -0.158 1.00 98.06 76 VAL A O 1
ATOM 557 N N . GLU A 1 77 ? 3.306 -4.827 2.058 1.00 98.00 77 GLU A N 1
ATOM 558 C CA . GLU A 1 77 ? 4.679 -5.145 2.451 1.00 98.00 77 GLU A CA 1
ATOM 559 C C . GLU A 1 77 ? 5.115 -6.508 1.901 1.00 98.00 77 GLU A C 1
ATOM 561 O O . GLU A 1 77 ? 6.110 -6.591 1.183 1.00 98.00 77 GLU A O 1
ATOM 566 N N . MET A 1 78 ? 4.336 -7.567 2.141 1.00 97.81 78 MET A N 1
ATOM 567 C CA . MET A 1 78 ? 4.700 -8.911 1.687 1.00 97.81 78 MET A CA 1
ATOM 568 C C . MET A 1 78 ? 4.748 -9.014 0.162 1.00 97.81 78 MET A C 1
ATOM 570 O O . MET A 1 78 ? 5.714 -9.534 -0.392 1.00 97.81 78 MET A O 1
ATOM 574 N N . VAL A 1 79 ? 3.732 -8.504 -0.542 1.00 97.38 79 VAL A N 1
ATOM 575 C CA . VAL A 1 79 ? 3.689 -8.605 -2.009 1.00 97.38 79 VAL A CA 1
ATOM 576 C C . VAL A 1 79 ? 4.792 -7.762 -2.646 1.00 97.38 79 VAL A C 1
ATOM 578 O O . VAL A 1 79 ? 5.410 -8.200 -3.616 1.00 97.38 79 VAL A O 1
ATOM 581 N N . SER A 1 80 ? 5.066 -6.569 -2.110 1.00 96.69 80 SER A N 1
ATOM 582 C CA . SER A 1 80 ? 6.157 -5.736 -2.618 1.00 96.69 80 SER A CA 1
ATOM 583 C C . SER A 1 80 ? 7.521 -6.373 -2.381 1.00 96.69 80 SER A C 1
ATOM 585 O O . SER A 1 80 ? 8.339 -6.346 -3.292 1.00 96.69 80 SER A O 1
ATOM 587 N N . HIS A 1 81 ? 7.747 -7.003 -1.226 1.00 96.69 81 HIS A N 1
ATOM 588 C CA . HIS A 1 81 ? 8.983 -7.722 -0.933 1.00 96.69 81 HIS A CA 1
ATOM 589 C C . HIS A 1 81 ? 9.196 -8.905 -1.891 1.00 96.69 81 HIS A C 1
ATOM 591 O O . HIS A 1 81 ? 10.235 -8.986 -2.541 1.00 96.69 81 HIS A O 1
ATOM 597 N N . GLU A 1 82 ? 8.195 -9.772 -2.061 1.00 96.50 82 GLU A N 1
ATOM 598 C CA . GLU A 1 82 ? 8.302 -10.966 -2.916 1.00 96.50 82 GLU A CA 1
ATOM 599 C C . GLU A 1 82 ? 8.442 -10.644 -4.415 1.00 96.50 82 GLU A C 1
ATOM 601 O O . GLU A 1 82 ? 9.006 -11.434 -5.174 1.00 96.50 82 GLU A O 1
ATOM 606 N N . LEU A 1 83 ? 7.918 -9.497 -4.864 1.00 91.19 83 LEU A N 1
ATOM 607 C CA . LEU A 1 83 ? 7.923 -9.097 -6.277 1.00 91.19 83 LEU A CA 1
ATOM 608 C C . LEU A 1 83 ? 8.934 -7.992 -6.617 1.00 91.19 83 LEU A C 1
ATOM 610 O O . LEU A 1 83 ? 9.008 -7.603 -7.790 1.00 91.19 83 LEU A O 1
ATOM 614 N N . SER A 1 84 ? 9.676 -7.476 -5.628 1.00 78.62 84 SER A N 1
ATOM 615 C CA . SER A 1 84 ? 10.720 -6.451 -5.818 1.00 78.62 84 SER A CA 1
ATOM 616 C C . SER A 1 84 ? 11.903 -6.939 -6.645 1.00 78.62 84 SER A C 1
ATOM 618 O O . SER A 1 84 ? 12.415 -6.094 -7.423 1.00 78.62 84 SER A O 1
#